Protein AF-A0A447TBA0-F1 (afdb_monomer_lite)

Secondary structure (DSSP, 8-state):
---GGG----SPPPP-TT--HHHHHHHHHHS-SSSGGG-------SS---TTSHHHHHHHHHHHHHHTTGGGT----EEEEEE--STTPPPEEEEEEETTS-EEES--

Sequence (108 aa):
MSLEGLADRRAPLRPREGLDPRQQALYRRWGYPYVFEQFRFHLTLSDRLDRESAAAALIERGARRHFARLLQQVAVAGVTLFVEREQGGPFRYLAYCGFNGEVARHGG

Radius of gyration: 18.34 Å; chains: 1; bounding box: 42×38×44 Å

Foldseek 3Di:
DDCQVVQDDPDDADDDPPDDPQLVVCCNRPVGSQPDVNPDDDDDPDPDDDCPDPVVVVVVVVCCVVCVVVVVDDDDQWDWDWDDPDVPRDTDTAWTQGPVRDIDGPDD

pLDDT: mean 87.79, std 11.51, range [48.91, 96.5]

Organism: Chromobacterium violaceum (NCBI:txid536)

Structure (mmCIF, N/CA/C/O backbone):
data_AF-A0A447TBA0-F1
#
_entry.id   AF-A0A447TBA0-F1
#
loop_
_atom_site.group_PDB
_atom_site.id
_atom_site.type_symbol
_atom_site.label_atom_id
_atom_site.label_alt_id
_atom_site.label_comp_id
_atom_site.label_asym_id
_atom_site.label_entity_id
_atom_site.label_seq_id
_atom_site.pdbx_PDB_ins_code
_atom_site.Cartn_x
_atom_site.Cartn_y
_atom_site.Cartn_z
_atom_site.occupancy
_atom_site.B_iso_or_equiv
_atom_site.auth_seq_id
_atom_site.auth_comp_id
_atom_site.auth_asym_id
_atom_site.auth_atom_id
_atom_site.pdbx_PDB_model_num
ATOM 1 N N . MET A 1 1 ? 4.284 -22.381 -7.953 1.00 49.16 1 MET A N 1
ATOM 2 C CA . MET A 1 1 ? 5.305 -21.387 -8.351 1.00 49.16 1 MET A CA 1
ATOM 3 C C . MET A 1 1 ? 6.068 -20.995 -7.087 1.00 49.16 1 MET A C 1
ATOM 5 O O . MET A 1 1 ? 5.433 -20.492 -6.170 1.00 49.16 1 MET A O 1
ATOM 9 N N . SER A 1 2 ? 7.357 -21.340 -6.962 1.00 63.44 2 SER A N 1
ATOM 10 C CA . SER A 1 2 ? 8.142 -21.024 -5.752 1.00 63.44 2 SER A CA 1
ATOM 11 C C . SER A 1 2 ? 8.611 -19.570 -5.807 1.00 63.44 2 SER A C 1
ATOM 13 O O . SER A 1 2 ? 9.209 -19.153 -6.796 1.00 63.44 2 SER A O 1
ATOM 15 N N . LEU A 1 3 ? 8.338 -18.795 -4.756 1.00 63.19 3 LEU A N 1
ATOM 16 C CA . LEU A 1 3 ? 8.823 -17.416 -4.619 1.00 63.19 3 LEU A CA 1
ATOM 17 C C . LEU A 1 3 ? 10.267 -17.357 -4.083 1.00 63.19 3 LEU A C 1
ATOM 19 O O . LEU A 1 3 ? 10.786 -16.274 -3.831 1.00 63.19 3 LEU A O 1
ATOM 23 N N . GLU A 1 4 ? 10.927 -18.503 -3.889 1.00 60.31 4 GLU A N 1
ATOM 24 C CA . GLU A 1 4 ? 12.274 -18.590 -3.310 1.00 60.31 4 GLU A CA 1
ATOM 25 C C . GLU A 1 4 ? 13.324 -17.785 -4.077 1.00 60.31 4 GLU A C 1
ATOM 27 O O . GLU A 1 4 ? 14.139 -17.122 -3.443 1.00 60.31 4 GLU A O 1
ATOM 32 N N . GLY A 1 5 ? 13.247 -17.742 -5.411 1.00 59.00 5 GLY A N 1
ATOM 33 C CA . GLY A 1 5 ? 14.190 -16.989 -6.248 1.00 59.00 5 GLY A CA 1
ATOM 34 C C . GLY A 1 5 ? 14.071 -15.460 -6.162 1.00 59.00 5 GLY A C 1
ATOM 35 O O . GLY A 1 5 ? 14.948 -14.761 -6.656 1.00 59.00 5 GLY A O 1
ATOM 36 N N . LEU A 1 6 ? 13.015 -14.922 -5.538 1.00 61.12 6 LEU A N 1
ATOM 37 C CA . LEU A 1 6 ? 12.824 -13.474 -5.340 1.00 61.12 6 LEU A CA 1
ATOM 38 C C . LEU A 1 6 ? 13.356 -12.980 -3.986 1.00 61.12 6 LEU A C 1
ATOM 40 O O . LEU A 1 6 ? 13.376 -11.776 -3.734 1.00 61.12 6 LEU A O 1
ATOM 44 N N . ALA A 1 7 ? 13.741 -13.899 -3.096 1.00 60.94 7 ALA A N 1
ATOM 45 C CA . ALA A 1 7 ? 14.087 -13.589 -1.711 1.00 60.94 7 ALA A CA 1
ATOM 46 C C . ALA A 1 7 ? 15.574 -13.258 -1.493 1.00 60.94 7 ALA A C 1
ATOM 48 O O . ALA A 1 7 ? 15.972 -12.997 -0.358 1.00 60.94 7 ALA A O 1
ATOM 49 N N . ASP A 1 8 ? 16.399 -13.252 -2.542 1.00 56.31 8 ASP A N 1
ATOM 50 C CA . ASP A 1 8 ? 17.841 -13.086 -2.379 1.00 56.31 8 ASP A CA 1
ATOM 51 C C . ASP A 1 8 ? 18.226 -11.603 -2.264 1.00 56.31 8 ASP A C 1
ATOM 53 O O . ASP A 1 8 ? 18.387 -10.873 -3.248 1.00 56.31 8 ASP A O 1
ATOM 57 N N . ARG A 1 9 ? 18.306 -11.117 -1.022 1.00 63.81 9 ARG A N 1
ATOM 58 C CA . ARG A 1 9 ? 18.754 -9.755 -0.721 1.00 63.81 9 ARG A CA 1
ATOM 59 C C . ARG A 1 9 ? 20.262 -9.723 -0.507 1.00 63.81 9 ARG A C 1
ATOM 61 O O . ARG A 1 9 ? 20.782 -10.363 0.396 1.00 63.81 9 ARG A O 1
ATOM 68 N N . ARG A 1 10 ? 20.943 -8.855 -1.263 1.00 61.25 10 ARG A N 1
ATOM 69 C CA . ARG A 1 10 ? 22.393 -8.608 -1.142 1.00 61.25 10 ARG A CA 1
ATOM 70 C C . ARG A 1 10 ? 22.803 -7.668 0.001 1.00 61.25 10 ARG A C 1
ATOM 72 O O . ARG A 1 10 ? 23.979 -7.634 0.337 1.00 61.25 10 ARG A O 1
ATOM 79 N N . ALA A 1 11 ? 21.885 -6.880 0.571 1.00 68.44 11 ALA A N 1
ATOM 80 C CA . ALA A 1 11 ? 22.215 -5.827 1.541 1.00 68.44 11 ALA A CA 1
ATOM 81 C C . ALA A 1 11 ? 21.657 -6.116 2.952 1.00 68.44 11 ALA A C 1
ATOM 83 O O . ALA A 1 11 ? 20.527 -6.605 3.061 1.00 68.44 11 ALA A O 1
ATOM 84 N N . PRO A 1 12 ? 22.401 -5.776 4.026 1.00 70.75 12 PRO A N 1
ATOM 85 C CA . PRO A 1 12 ? 21.948 -5.966 5.401 1.00 70.75 12 PRO A CA 1
ATOM 86 C C . PRO A 1 12 ? 20.759 -5.054 5.735 1.00 70.75 12 PRO A C 1
ATOM 88 O O . PRO A 1 12 ? 20.700 -3.891 5.330 1.00 70.75 12 PRO A O 1
ATOM 91 N N . LEU A 1 13 ? 19.803 -5.587 6.495 1.00 81.75 13 LEU A N 1
ATOM 92 C CA . LEU A 1 13 ? 18.616 -4.856 6.935 1.00 81.75 13 LEU A CA 1
ATOM 93 C C . LEU A 1 13 ? 18.910 -4.041 8.193 1.00 81.75 13 LEU A C 1
ATOM 95 O O . LEU A 1 13 ? 19.615 -4.498 9.092 1.00 81.75 13 LEU A O 1
ATOM 99 N N . ARG A 1 14 ? 18.323 -2.844 8.281 1.00 87.44 14 ARG A N 1
ATOM 100 C CA . ARG A 1 14 ? 18.372 -2.048 9.512 1.00 87.44 14 ARG A CA 1
ATOM 101 C C . ARG A 1 14 ? 17.497 -2.711 10.584 1.00 87.44 14 ARG A C 1
ATOM 103 O O . ARG A 1 14 ? 16.411 -3.175 10.246 1.00 87.44 14 ARG A O 1
ATOM 110 N N . PRO A 1 15 ? 17.911 -2.751 11.860 1.00 86.81 15 PRO A N 1
ATOM 111 C CA . PRO A 1 15 ? 17.051 -3.251 12.927 1.00 86.81 15 PRO A CA 1
ATOM 112 C C . PRO A 1 15 ? 15.708 -2.514 12.962 1.00 86.81 15 PRO A C 1
ATOM 114 O O . PRO A 1 15 ? 15.647 -1.302 12.748 1.00 86.81 15 PRO A O 1
ATOM 117 N N . ARG A 1 16 ? 14.630 -3.258 13.222 1.00 90.12 16 ARG A N 1
ATOM 118 C CA . ARG A 1 16 ? 13.277 -2.718 13.356 1.00 90.12 16 ARG A CA 1
ATOM 119 C C . ARG A 1 16 ? 12.640 -3.265 14.623 1.00 90.12 16 ARG A C 1
ATOM 121 O O . ARG A 1 16 ? 12.481 -4.475 14.767 1.00 90.12 16 ARG A O 1
ATOM 128 N N . GLU A 1 17 ? 12.295 -2.361 15.525 1.00 93.06 17 GLU A N 1
ATOM 129 C CA . GLU A 1 17 ? 11.692 -2.687 16.814 1.00 93.06 17 GLU A CA 1
ATOM 130 C C . GLU A 1 17 ? 10.185 -2.957 16.684 1.00 93.06 17 GLU A C 1
ATOM 132 O O . GLU A 1 17 ? 9.549 -2.573 15.698 1.00 93.06 17 GLU A O 1
ATOM 137 N N . GLY A 1 18 ? 9.616 -3.643 17.679 1.00 94.31 18 GLY A N 1
ATOM 138 C CA . GLY A 1 18 ? 8.173 -3.892 17.772 1.00 94.31 18 GLY A CA 1
ATOM 139 C C . GLY A 1 18 ? 7.613 -4.929 16.792 1.00 94.31 18 GLY A C 1
ATOM 140 O O . GLY A 1 18 ? 6.397 -5.029 16.659 1.00 94.31 18 GLY A O 1
ATOM 141 N N . LEU A 1 19 ? 8.468 -5.689 16.099 1.00 95.94 19 LEU A N 1
ATOM 142 C CA . LEU A 1 19 ? 8.033 -6.777 15.222 1.00 95.94 19 LEU A CA 1
ATOM 143 C C . LEU A 1 19 ? 7.788 -8.063 16.014 1.00 95.94 19 LEU A C 1
ATOM 145 O O . LEU A 1 19 ? 8.663 -8.513 16.761 1.00 95.94 19 LEU A O 1
ATOM 149 N N . ASP A 1 20 ? 6.646 -8.704 15.776 1.00 96.06 20 ASP A N 1
ATOM 150 C CA . ASP A 1 20 ? 6.390 -10.053 16.283 1.00 96.06 20 ASP A CA 1
ATOM 151 C C . ASP A 1 20 ? 7.324 -11.098 15.616 1.00 96.06 20 ASP A C 1
ATOM 153 O O . ASP A 1 20 ? 7.972 -10.806 14.599 1.00 96.06 20 ASP A O 1
ATOM 157 N N . PRO A 1 21 ? 7.434 -12.334 16.147 1.00 96.25 21 PRO A N 1
ATOM 158 C CA . PRO A 1 21 ? 8.340 -13.342 15.593 1.00 96.25 21 PRO A CA 1
ATOM 159 C C . PRO A 1 21 ? 8.115 -13.643 14.104 1.00 96.25 21 PRO A C 1
ATOM 161 O O . PRO A 1 21 ? 9.074 -13.896 13.365 1.00 96.25 21 PRO A O 1
ATOM 164 N N . ARG A 1 22 ? 6.862 -13.594 13.636 1.00 94.81 22 ARG A N 1
ATOM 165 C CA . ARG A 1 22 ? 6.527 -13.864 12.239 1.00 94.81 22 ARG A CA 1
ATOM 166 C C . ARG A 1 22 ? 6.939 -12.699 11.345 1.00 94.81 22 ARG A C 1
ATOM 168 O O . ARG A 1 22 ? 7.597 -12.916 10.328 1.00 94.81 22 ARG A O 1
ATOM 175 N N . GLN A 1 23 ? 6.639 -11.475 11.753 1.00 95.88 23 GLN A N 1
ATOM 176 C CA . GLN A 1 23 ? 7.057 -10.245 11.088 1.00 95.88 23 GLN A CA 1
ATOM 177 C C . GLN A 1 23 ? 8.579 -10.126 11.010 1.00 95.88 23 GLN A C 1
ATOM 179 O O . GLN A 1 23 ? 9.099 -9.693 9.987 1.00 95.88 23 GLN A O 1
ATOM 184 N N . GLN A 1 24 ? 9.315 -10.559 12.037 1.00 94.75 24 GLN A N 1
ATOM 185 C CA . GLN A 1 24 ? 10.778 -10.614 11.988 1.00 94.75 24 GLN A CA 1
ATOM 186 C C . GLN A 1 24 ? 11.285 -11.611 10.941 1.00 94.75 24 GLN A C 1
ATOM 188 O O . GLN A 1 24 ? 12.216 -11.300 10.197 1.00 94.75 24 GLN A O 1
ATOM 193 N N . ALA A 1 25 ? 10.683 -12.802 10.857 1.00 92.06 25 ALA A N 1
ATOM 194 C CA . ALA A 1 25 ? 11.040 -13.790 9.840 1.00 92.06 25 ALA A CA 1
ATOM 195 C C . ALA A 1 25 ? 10.759 -13.266 8.422 1.00 92.06 25 ALA A C 1
ATOM 197 O O . ALA A 1 25 ? 11.601 -13.405 7.531 1.00 92.06 25 ALA A O 1
ATOM 198 N N . LEU A 1 26 ? 9.612 -12.607 8.232 1.00 92.00 26 LEU A N 1
ATOM 199 C CA . LEU A 1 26 ? 9.274 -11.947 6.975 1.00 92.00 26 LEU A CA 1
ATOM 200 C C . LEU A 1 26 ? 10.227 -10.798 6.661 1.00 92.00 26 LEU A C 1
ATOM 202 O O . LEU A 1 26 ? 10.704 -10.703 5.537 1.00 92.00 26 LEU A O 1
ATOM 206 N N . TYR A 1 27 ? 10.568 -9.973 7.649 1.00 91.69 27 TYR A N 1
ATOM 207 C CA . TYR A 1 27 ? 11.507 -8.877 7.474 1.00 91.69 27 TYR A CA 1
ATOM 208 C C . TYR A 1 27 ? 12.875 -9.393 7.038 1.00 91.69 27 TYR A C 1
ATOM 210 O O . TYR A 1 27 ? 13.380 -8.937 6.021 1.00 91.69 27 TYR A O 1
ATOM 218 N N . ARG A 1 28 ? 13.432 -10.403 7.719 1.00 88.31 28 ARG A N 1
ATOM 219 C CA . ARG A 1 28 ? 14.727 -11.002 7.354 1.00 88.31 28 ARG A CA 1
ATOM 220 C C . ARG A 1 28 ? 14.754 -11.521 5.918 1.00 88.31 28 ARG A C 1
ATOM 222 O O . ARG A 1 28 ? 15.746 -11.326 5.227 1.00 88.31 28 ARG A O 1
ATOM 229 N N . ARG A 1 29 ? 13.671 -12.156 5.465 1.00 87.31 29 ARG A N 1
ATOM 230 C CA . ARG A 1 29 ? 13.605 -12.778 4.135 1.00 87.31 29 ARG A CA 1
ATOM 231 C C . ARG A 1 29 ? 13.218 -11.805 3.018 1.00 87.31 29 ARG A C 1
ATOM 233 O O . ARG A 1 29 ? 13.743 -11.887 1.918 1.00 87.31 29 ARG A O 1
ATOM 240 N N . TRP A 1 30 ? 12.304 -10.880 3.291 1.00 87.75 30 TRP A N 1
ATOM 241 C CA . TRP A 1 30 ? 11.653 -10.025 2.290 1.00 87.75 30 TRP A CA 1
ATOM 242 C C . TRP A 1 30 ? 11.932 -8.539 2.480 1.00 87.75 30 TRP A C 1
ATOM 244 O O . TRP A 1 30 ? 11.367 -7.715 1.760 1.00 87.75 30 TRP A O 1
ATOM 254 N N . GLY A 1 31 ? 12.788 -8.172 3.437 1.00 89.44 31 GLY A N 1
ATOM 255 C CA . GLY A 1 31 ? 13.132 -6.794 3.802 1.00 89.44 31 GLY A CA 1
ATOM 256 C C . GLY A 1 31 ? 11.944 -5.914 4.177 1.00 89.44 31 GLY A C 1
ATOM 257 O O . GLY A 1 31 ? 12.096 -4.698 4.280 1.00 89.44 31 GLY A O 1
ATOM 258 N N . TYR A 1 32 ? 10.768 -6.511 4.370 1.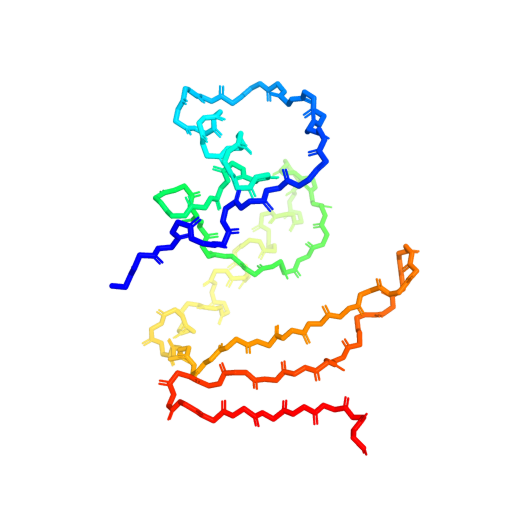00 90.50 32 TYR A N 1
ATOM 259 C CA . TYR A 1 32 ? 9.541 -5.844 4.763 1.00 90.50 32 TYR A CA 1
ATOM 260 C C . TYR A 1 32 ? 8.677 -6.814 5.587 1.00 90.50 32 TYR A C 1
ATOM 262 O O . TYR A 1 32 ? 8.490 -7.955 5.167 1.00 90.50 32 TYR A O 1
ATOM 270 N N . PRO A 1 33 ? 8.177 -6.408 6.767 1.00 94.00 33 PRO A N 1
ATOM 271 C CA . PRO A 1 33 ? 7.486 -7.323 7.677 1.00 94.00 33 PRO A CA 1
ATOM 272 C C . PRO A 1 33 ? 6.018 -7.579 7.308 1.00 94.00 33 PRO A C 1
ATOM 274 O O . PRO A 1 33 ? 5.444 -8.551 7.785 1.00 94.00 33 PRO A O 1
ATOM 277 N N . TYR A 1 34 ? 5.405 -6.726 6.479 1.00 94.00 34 TYR A N 1
ATOM 278 C CA . TYR A 1 34 ? 3.966 -6.760 6.183 1.00 94.00 34 TYR A CA 1
ATOM 279 C C . TYR A 1 34 ? 3.679 -7.320 4.785 1.00 94.00 34 TYR A C 1
ATOM 281 O O . TYR A 1 34 ? 3.054 -6.672 3.948 1.00 94.00 34 TYR A O 1
ATOM 289 N N . VAL A 1 35 ? 4.200 -8.517 4.521 1.00 91.88 35 VAL A N 1
ATOM 290 C CA . VAL A 1 35 ? 3.963 -9.290 3.291 1.00 91.88 35 VAL A CA 1
ATOM 291 C C . VAL A 1 35 ? 3.147 -10.550 3.606 1.00 91.88 35 VAL A C 1
ATOM 293 O O . VAL A 1 35 ? 3.038 -10.939 4.768 1.00 91.88 35 VAL A O 1
ATOM 296 N N . PHE A 1 36 ? 2.578 -11.193 2.582 1.00 92.31 36 PHE A N 1
ATOM 297 C CA . PHE A 1 36 ? 1.742 -12.398 2.717 1.00 92.31 36 PHE A CA 1
ATOM 298 C C . PHE A 1 36 ? 0.620 -12.217 3.743 1.00 92.31 36 PHE A C 1
ATOM 300 O O . PHE A 1 36 ? -0.202 -11.319 3.593 1.00 92.31 36 PHE A O 1
ATOM 307 N N . GLU A 1 37 ? 0.586 -13.038 4.792 1.00 94.12 37 GLU A N 1
ATOM 308 C CA . GLU A 1 37 ? -0.465 -12.999 5.803 1.00 94.12 37 GLU A CA 1
ATOM 309 C C . GLU A 1 37 ? -0.447 -11.731 6.671 1.00 94.12 37 GLU A C 1
ATOM 311 O O . GLU A 1 37 ? -1.434 -11.429 7.333 1.00 94.12 37 GLU A O 1
ATOM 316 N N . GLN A 1 38 ? 0.646 -10.965 6.651 1.00 95.50 38 GLN A N 1
ATOM 317 C CA . GLN A 1 38 ? 0.752 -9.683 7.352 1.00 95.50 38 GLN A CA 1
ATOM 318 C C . GLN A 1 38 ? 0.360 -8.489 6.462 1.00 95.50 38 GLN A C 1
ATOM 320 O O . GLN A 1 38 ? 0.308 -7.354 6.938 1.00 95.50 38 GLN A O 1
ATOM 325 N N . PHE A 1 39 ? 0.104 -8.708 5.167 1.00 92.88 39 PHE A N 1
ATOM 326 C CA . PHE A 1 39 ? -0.283 -7.642 4.248 1.00 92.88 39 PHE A CA 1
ATOM 327 C C . PHE A 1 39 ? -1.745 -7.234 4.453 1.00 92.88 39 PHE A C 1
ATOM 329 O O . PHE A 1 39 ? -2.649 -8.067 4.510 1.00 92.88 39 PHE A O 1
ATOM 336 N N . ARG A 1 40 ? -1.993 -5.922 4.498 1.00 89.94 40 ARG A N 1
ATOM 337 C CA . ARG A 1 40 ? -3.341 -5.344 4.506 1.00 89.94 40 ARG A CA 1
ATOM 338 C C . ARG A 1 40 ? -3.432 -4.312 3.397 1.00 89.94 40 ARG A C 1
ATOM 340 O O . ARG A 1 40 ? -2.735 -3.296 3.441 1.00 89.94 40 ARG A O 1
ATOM 347 N N . PHE A 1 41 ? -4.303 -4.563 2.424 1.00 85.56 41 PHE A N 1
ATOM 348 C CA . PHE A 1 41 ? -4.580 -3.587 1.380 1.00 85.56 41 PHE A CA 1
ATOM 349 C C . PHE A 1 41 ? -5.179 -2.322 2.001 1.00 85.56 41 PHE A C 1
ATOM 351 O O . PHE A 1 41 ? -6.144 -2.385 2.764 1.00 85.56 41 PHE A O 1
ATOM 358 N N . HIS A 1 42 ? -4.585 -1.179 1.684 1.00 87.81 42 HIS A N 1
ATOM 359 C CA . HIS A 1 42 ? -5.066 0.131 2.087 1.00 87.81 42 HIS A CA 1
ATOM 360 C C . HIS A 1 42 ? -4.683 1.151 1.018 1.00 87.81 42 HIS A C 1
ATOM 362 O O . HIS A 1 42 ? -3.692 0.982 0.309 1.00 87.81 42 HIS A O 1
ATOM 368 N N . LEU A 1 43 ? -5.476 2.211 0.922 1.00 88.06 43 LEU A N 1
ATOM 369 C CA . LEU A 1 43 ? -5.183 3.380 0.106 1.00 88.06 43 LEU A CA 1
ATOM 370 C C . LEU A 1 43 ? -5.116 4.578 1.045 1.00 88.06 43 LEU A C 1
ATOM 372 O O . LEU A 1 43 ? -6.033 4.800 1.837 1.00 88.06 43 LEU A O 1
ATOM 376 N N . THR A 1 44 ? -4.018 5.322 0.981 1.00 91.12 44 THR A N 1
ATOM 377 C CA . THR A 1 44 ? -3.861 6.554 1.753 1.00 91.12 44 THR A CA 1
ATOM 378 C C . THR A 1 44 ? -4.818 7.606 1.199 1.00 91.12 44 THR A C 1
ATOM 380 O O . THR A 1 44 ? -4.726 7.964 0.030 1.00 91.12 44 THR A O 1
ATOM 383 N N . LEU A 1 45 ? -5.754 8.077 2.028 1.00 91.62 45 LEU A N 1
ATOM 384 C CA . LEU A 1 45 ? -6.742 9.098 1.646 1.00 91.62 45 LEU A CA 1
ATOM 385 C C . LEU A 1 45 ? -6.330 10.514 2.065 1.00 91.62 45 LEU A C 1
ATOM 387 O O . LEU A 1 45 ? -6.832 11.491 1.519 1.00 91.62 45 LEU A O 1
ATOM 391 N N . SER A 1 46 ? -5.446 10.622 3.053 1.00 91.12 46 SER A N 1
ATOM 392 C CA . SER A 1 46 ? -4.952 11.880 3.598 1.00 91.12 46 SER A CA 1
ATOM 393 C C . SER A 1 46 ? -3.575 11.680 4.215 1.00 91.12 46 SER A C 1
ATOM 395 O O . SER A 1 46 ? -3.169 10.550 4.501 1.00 91.12 46 SER A O 1
ATOM 397 N N . ASP A 1 47 ? -2.913 12.790 4.520 1.00 90.75 47 ASP A N 1
ATOM 398 C CA . ASP A 1 47 ? -1.796 12.801 5.456 1.00 90.75 47 ASP A CA 1
ATOM 399 C C . ASP A 1 47 ? -2.241 12.459 6.885 1.00 90.75 47 ASP A C 1
ATOM 401 O O . ASP A 1 47 ? -3.408 12.151 7.163 1.00 90.75 47 ASP A O 1
ATOM 405 N N . ARG A 1 48 ? -1.277 12.479 7.810 1.00 92.19 48 ARG A N 1
ATOM 406 C CA . ARG A 1 48 ? -1.518 12.211 9.228 1.00 92.19 48 ARG A CA 1
ATOM 407 C C . ARG A 1 48 ? -2.527 13.207 9.790 1.00 92.19 48 ARG A C 1
ATOM 409 O O . ARG A 1 48 ? -2.333 14.415 9.719 1.00 92.19 48 ARG A O 1
ATOM 416 N N . LEU A 1 49 ? -3.561 12.662 10.416 1.00 93.50 49 LEU A N 1
ATOM 417 C CA . LEU A 1 49 ? -4.561 13.413 11.160 1.00 93.50 49 LEU A CA 1
ATOM 418 C C . LEU A 1 49 ? -4.353 13.190 12.657 1.00 93.50 49 LEU A C 1
ATOM 420 O O . LEU A 1 49 ? -3.979 12.090 13.080 1.00 93.50 49 LEU A O 1
ATOM 424 N N . ASP A 1 50 ? -4.635 14.218 13.451 1.00 94.31 50 ASP A N 1
ATOM 425 C CA . ASP A 1 50 ? -4.780 14.064 14.894 1.00 94.31 50 ASP A CA 1
ATOM 426 C C . ASP A 1 50 ? -6.055 13.265 15.193 1.00 94.31 50 ASP A C 1
ATOM 428 O O . ASP A 1 50 ? -7.163 13.712 14.886 1.00 94.31 50 ASP A O 1
ATOM 432 N N . ARG A 1 51 ? -5.891 12.070 15.769 1.00 88.25 51 ARG A N 1
ATOM 433 C CA . ARG A 1 51 ? -6.980 11.101 15.968 1.00 88.25 51 ARG A CA 1
ATOM 434 C C . ARG A 1 51 ? -8.060 11.596 16.919 1.00 88.25 51 ARG A C 1
ATOM 436 O O . ARG A 1 51 ? -9.195 11.151 16.791 1.00 88.25 51 ARG A O 1
ATOM 443 N N . GLU A 1 52 ? -7.717 12.478 17.850 1.00 94.19 52 GLU A N 1
ATOM 444 C CA . GLU A 1 52 ? -8.663 12.994 18.843 1.00 94.19 52 GLU A CA 1
ATOM 445 C C . GLU A 1 52 ? -9.432 14.219 18.325 1.00 94.19 52 GLU A C 1
ATOM 447 O O . GLU A 1 52 ? -10.418 14.649 18.925 1.00 94.19 52 GLU A O 1
ATOM 452 N N . SER A 1 53 ? -9.043 14.752 17.162 1.00 96.19 53 SER A N 1
ATOM 453 C CA . SER A 1 53 ? -9.692 15.917 16.572 1.00 96.19 53 SER A CA 1
ATOM 454 C C . SER A 1 53 ? -11.071 15.595 15.982 1.00 96.19 53 SER A C 1
ATOM 456 O O . SER A 1 53 ? -11.297 14.573 15.324 1.00 96.19 53 SER A O 1
ATOM 458 N N . ALA A 1 54 ? -11.998 16.548 16.111 1.00 95.06 54 ALA A N 1
ATOM 459 C CA . ALA A 1 54 ? -13.299 16.480 15.442 1.00 95.06 54 ALA A CA 1
ATOM 460 C C . ALA A 1 54 ? -13.160 16.382 13.908 1.00 95.06 54 ALA A C 1
ATOM 462 O O . ALA A 1 54 ? -13.956 15.710 13.250 1.00 95.06 54 ALA A O 1
ATOM 463 N N . ALA 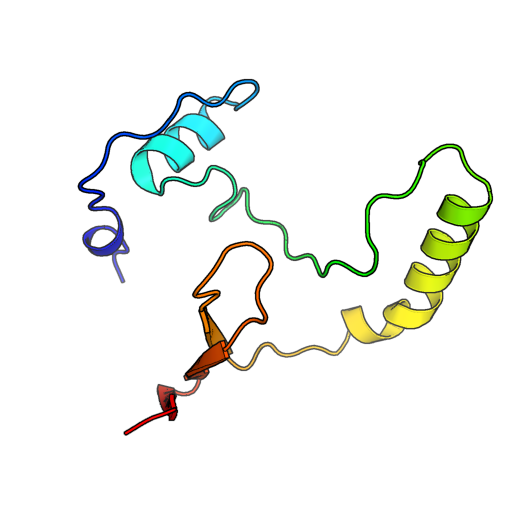A 1 55 ? -12.124 17.008 13.338 1.00 93.31 55 ALA A N 1
ATOM 464 C CA . ALA A 1 55 ? -11.823 16.943 11.912 1.00 93.31 55 ALA A CA 1
ATOM 465 C C . ALA A 1 55 ? -11.503 15.510 11.455 1.00 93.31 55 ALA A C 1
ATOM 467 O O . ALA A 1 55 ? -12.058 15.057 10.452 1.00 93.31 55 ALA A O 1
ATOM 468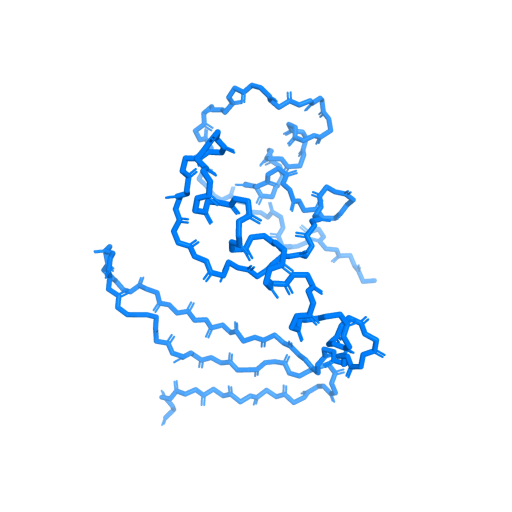 N N . ALA A 1 56 ? -10.684 14.765 12.207 1.00 95.19 56 ALA A N 1
ATOM 469 C CA . ALA A 1 56 ? -10.385 13.369 11.891 1.00 95.19 56 ALA A CA 1
ATOM 470 C C . ALA A 1 56 ? -11.642 12.492 11.928 1.00 95.19 56 ALA A C 1
ATOM 472 O O . ALA A 1 56 ? -11.871 11.710 11.004 1.00 95.19 56 ALA A O 1
ATOM 473 N N . ALA A 1 57 ? -12.504 12.681 12.932 1.00 95.12 57 ALA A N 1
ATOM 474 C CA . ALA A 1 57 ? -13.770 11.958 13.027 1.00 95.12 57 ALA A CA 1
ATOM 475 C C . ALA A 1 57 ? -14.712 12.260 11.844 1.00 95.12 57 ALA A C 1
ATOM 477 O O . ALA A 1 57 ? -15.385 11.361 11.329 1.00 95.12 57 ALA A O 1
ATOM 478 N N . LEU A 1 58 ? -14.761 13.516 11.385 1.00 95.38 58 LEU A N 1
ATOM 479 C CA . LEU A 1 58 ? -15.545 13.912 10.213 1.00 95.38 58 LEU A CA 1
ATOM 480 C C . LEU A 1 58 ? -14.992 13.302 8.922 1.00 95.38 58 LEU A C 1
ATOM 482 O O . LEU A 1 58 ? -15.773 12.749 8.141 1.00 95.38 58 LEU A O 1
ATOM 486 N N . ILE A 1 59 ? -13.672 13.352 8.719 1.00 95.12 59 ILE A N 1
ATOM 487 C CA . ILE A 1 59 ? -13.000 12.754 7.557 1.00 95.12 59 ILE A CA 1
ATOM 488 C C . ILE A 1 59 ? -13.235 11.244 7.533 1.00 95.12 59 ILE A C 1
ATOM 490 O O . ILE A 1 59 ? -13.644 10.715 6.502 1.00 95.12 59 ILE A O 1
ATOM 494 N N . GLU A 1 60 ? -13.063 10.550 8.661 1.00 93.94 60 GLU A N 1
ATOM 495 C CA . GLU A 1 60 ? -13.298 9.108 8.744 1.00 93.94 60 GLU A CA 1
ATOM 496 C C . GLU A 1 60 ? -14.746 8.759 8.373 1.00 93.94 60 GLU A C 1
ATOM 498 O O . GLU A 1 60 ? -14.990 7.899 7.522 1.00 93.94 60 GLU A O 1
ATOM 503 N N . ARG A 1 61 ? -15.730 9.449 8.967 1.00 94.81 61 ARG A N 1
ATOM 504 C CA . ARG A 1 61 ? -17.151 9.231 8.651 1.00 94.81 61 ARG A CA 1
ATOM 505 C C . ARG A 1 61 ? -17.455 9.521 7.181 1.00 94.81 61 ARG A C 1
ATOM 507 O O . ARG A 1 61 ? -18.220 8.779 6.564 1.00 94.81 61 ARG A O 1
ATOM 514 N N . GLY A 1 62 ? -16.883 10.590 6.629 1.00 94.69 62 GLY A N 1
ATOM 515 C CA . GLY A 1 62 ? -17.012 10.956 5.220 1.00 94.69 62 GLY A CA 1
ATOM 516 C C . GLY A 1 62 ? -16.452 9.877 4.297 1.00 94.69 62 GLY A C 1
ATOM 517 O O . GLY A 1 62 ? -17.173 9.391 3.428 1.00 94.69 62 GLY A O 1
ATOM 518 N N . ALA A 1 63 ? -15.217 9.438 4.545 1.00 93.50 63 ALA A N 1
ATOM 519 C CA . ALA A 1 63 ? -14.545 8.392 3.784 1.00 93.50 63 ALA A CA 1
ATOM 520 C C . ALA A 1 63 ? -15.324 7.071 3.821 1.00 93.50 63 ALA A C 1
ATOM 522 O O . ALA A 1 63 ? -15.572 6.475 2.774 1.00 93.50 63 ALA A O 1
ATOM 523 N N . ARG A 1 64 ? -15.791 6.643 5.004 1.00 92.31 64 ARG A N 1
ATOM 524 C CA . ARG A 1 64 ? -16.600 5.421 5.148 1.00 92.31 64 ARG A CA 1
ATOM 525 C C . ARG A 1 64 ? -17.863 5.463 4.298 1.00 92.31 64 ARG A C 1
ATOM 527 O O . ARG A 1 64 ? -18.163 4.480 3.634 1.00 92.31 64 ARG A O 1
ATOM 534 N N . ARG A 1 65 ? -18.590 6.586 4.297 1.00 94.38 65 ARG A N 1
ATOM 535 C CA . ARG A 1 65 ? -19.801 6.737 3.473 1.00 94.38 65 ARG A CA 1
ATOM 536 C C . ARG A 1 65 ? -19.476 6.794 1.985 1.00 94.38 65 ARG A C 1
ATOM 538 O O . ARG A 1 65 ? -20.117 6.101 1.204 1.00 94.38 65 ARG A O 1
ATOM 545 N N . HIS A 1 66 ? -18.492 7.603 1.599 1.00 92.81 66 HIS A N 1
ATOM 546 C CA . HIS A 1 66 ? -18.151 7.833 0.197 1.00 92.81 66 HIS A CA 1
ATOM 547 C C . HIS A 1 66 ? -17.638 6.557 -0.485 1.00 92.81 66 HIS A C 1
ATOM 549 O O . HIS A 1 66 ? -18.071 6.220 -1.584 1.00 92.81 66 HIS A O 1
ATOM 555 N N . PHE A 1 67 ? -16.774 5.800 0.196 1.00 90.75 67 PHE A N 1
ATOM 556 C CA . PHE A 1 67 ? -16.167 4.585 -0.348 1.00 90.75 67 PHE A CA 1
ATOM 557 C C . PHE A 1 67 ? -16.928 3.295 -0.009 1.00 90.75 67 PHE A C 1
ATOM 559 O O . PHE A 1 67 ? -16.492 2.222 -0.423 1.00 90.75 67 PHE A O 1
ATOM 566 N N . ALA A 1 68 ? -18.078 3.367 0.677 1.00 89.06 68 ALA A N 1
ATOM 567 C CA . ALA A 1 68 ? -18.869 2.191 1.065 1.00 89.06 68 ALA A CA 1
ATOM 568 C C . ALA A 1 68 ? -19.154 1.248 -0.119 1.00 89.06 68 ALA A C 1
ATOM 570 O O . ALA A 1 68 ? -19.063 0.030 0.014 1.00 89.06 68 ALA A O 1
ATOM 571 N N . ARG A 1 69 ? -19.455 1.820 -1.293 1.00 87.31 69 ARG A N 1
ATOM 572 C CA . ARG A 1 69 ? -19.787 1.065 -2.510 1.00 87.31 69 ARG A CA 1
ATOM 573 C C . ARG A 1 69 ? -18.557 0.570 -3.273 1.00 87.31 69 ARG A C 1
ATOM 575 O O . ARG A 1 69 ? -18.633 -0.447 -3.956 1.00 87.31 69 ARG A O 1
ATOM 582 N N . LEU A 1 70 ? -17.424 1.268 -3.150 1.00 83.75 70 LEU A N 1
ATOM 583 C CA . LEU A 1 70 ? -16.174 0.900 -3.824 1.00 83.75 70 LEU A CA 1
ATOM 584 C C . LEU A 1 70 ? -15.705 -0.487 -3.370 1.00 83.75 70 LEU A C 1
ATOM 586 O O . LEU A 1 70 ? -15.302 -1.304 -4.191 1.00 83.75 70 LEU A O 1
ATOM 590 N N . LEU A 1 71 ? -15.846 -0.787 -2.076 1.00 71.88 71 LEU A N 1
ATOM 591 C CA . LEU A 1 71 ? -15.418 -2.059 -1.485 1.00 71.88 71 LEU A CA 1
ATOM 592 C C . LEU A 1 71 ? -16.143 -3.293 -2.050 1.00 71.88 71 LEU A C 1
ATOM 594 O O . LEU A 1 71 ? -15.707 -4.411 -1.804 1.00 71.88 71 LEU A O 1
ATOM 598 N N . GLN A 1 72 ? -17.224 -3.106 -2.810 1.00 77.50 72 GLN A N 1
ATOM 599 C CA . GLN A 1 72 ? -18.002 -4.190 -3.407 1.00 77.50 72 GLN A CA 1
ATOM 600 C C . GLN A 1 72 ? -17.680 -4.439 -4.890 1.00 77.50 72 GLN A C 1
ATOM 602 O O . GLN A 1 72 ? -18.191 -5.402 -5.452 1.00 77.50 72 GLN A O 1
ATOM 607 N N . GLN A 1 73 ? -16.906 -3.568 -5.553 1.00 74.69 73 GLN A N 1
ATOM 608 C CA . GLN A 1 73 ? -16.869 -3.520 -7.027 1.00 74.69 73 GLN A CA 1
ATOM 609 C C . GLN A 1 73 ? -15.479 -3.358 -7.653 1.00 74.69 73 GLN A C 1
ATOM 611 O O . GLN A 1 73 ? -15.382 -3.076 -8.845 1.00 74.69 73 GLN A O 1
ATOM 616 N N . VAL A 1 74 ? -14.393 -3.526 -6.897 1.00 81.12 74 VAL A N 1
ATOM 617 C CA . VAL A 1 74 ? -13.042 -3.360 -7.455 1.00 81.12 74 VAL A CA 1
ATOM 618 C C . VAL A 1 74 ? -12.441 -4.709 -7.818 1.00 81.12 74 VAL A C 1
ATOM 620 O O . VAL A 1 74 ? -12.075 -5.495 -6.947 1.00 81.12 74 VAL A O 1
ATOM 623 N N . ALA A 1 75 ? -12.287 -4.943 -9.118 1.00 87.38 75 ALA A N 1
ATOM 624 C CA . ALA A 1 75 ? -11.384 -5.962 -9.629 1.00 87.38 75 ALA A CA 1
ATOM 625 C C . ALA A 1 75 ? -9.976 -5.365 -9.767 1.00 87.38 75 ALA A C 1
ATOM 627 O O . ALA A 1 75 ? -9.799 -4.299 -10.358 1.00 87.38 75 ALA A O 1
ATOM 628 N N . VAL A 1 76 ? -8.967 -6.056 -9.236 1.00 88.31 76 VAL A N 1
ATOM 629 C CA . VAL A 1 76 ? -7.561 -5.698 -9.459 1.00 88.31 76 VAL A CA 1
ATOM 630 C C . VAL A 1 76 ? -7.099 -6.396 -10.733 1.00 88.31 76 VAL A C 1
ATOM 632 O O . VAL A 1 76 ? -6.973 -7.616 -10.756 1.00 88.31 76 VAL A O 1
ATOM 635 N N . ALA A 1 77 ? -6.876 -5.625 -11.797 1.00 92.94 77 ALA A N 1
ATOM 636 C CA . ALA A 1 77 ? -6.506 -6.161 -13.110 1.00 92.94 77 ALA A CA 1
ATOM 637 C C . ALA A 1 77 ? -5.003 -6.449 -13.257 1.00 92.94 77 ALA A C 1
ATOM 639 O O . ALA A 1 77 ? -4.608 -7.209 -14.138 1.00 92.94 77 ALA A O 1
ATOM 640 N N . GLY A 1 78 ? -4.165 -5.863 -12.400 1.00 94.56 78 GLY A N 1
ATOM 641 C CA . GLY A 1 78 ? -2.717 -5.997 -12.473 1.00 94.56 78 GLY A CA 1
ATOM 642 C C . GLY A 1 78 ? -1.992 -5.115 -11.468 1.00 94.56 78 GLY A C 1
ATOM 643 O O . GLY A 1 78 ? -2.603 -4.504 -10.588 1.00 94.56 78 GLY A O 1
ATOM 644 N N . VAL A 1 79 ? -0.675 -5.043 -11.622 1.00 94.50 79 VAL A N 1
ATOM 645 C CA . VAL A 1 79 ? 0.218 -4.217 -10.806 1.00 94.50 79 VAL A CA 1
ATOM 646 C C . VAL A 1 79 ? 0.998 -3.250 -11.682 1.00 94.50 79 VAL A C 1
ATOM 648 O O . VAL A 1 79 ? 1.434 -3.600 -12.775 1.00 94.50 79 VAL A O 1
ATOM 651 N N . THR A 1 80 ? 1.214 -2.041 -11.175 1.00 95.56 80 THR A N 1
ATOM 652 C CA . THR A 1 80 ? 2.005 -1.016 -11.857 1.00 95.56 80 THR A CA 1
ATOM 653 C C . THR A 1 80 ? 3.255 -0.711 -11.052 1.00 95.56 80 THR A C 1
ATOM 655 O O . THR A 1 80 ? 3.189 -0.465 -9.848 1.00 95.56 80 THR A O 1
ATOM 658 N N . LEU A 1 81 ? 4.397 -0.707 -11.727 1.00 94.44 81 LEU A N 1
ATOM 659 C CA . LEU A 1 81 ? 5.668 -0.280 -11.180 1.00 94.44 81 LEU A CA 1
ATOM 660 C C . LEU A 1 81 ? 5.840 1.223 -11.397 1.00 94.44 81 LEU A C 1
ATOM 662 O O . LEU A 1 81 ? 5.806 1.712 -12.529 1.00 94.44 81 LEU A O 1
ATOM 666 N N . PHE A 1 82 ? 6.089 1.928 -10.301 1.00 94.88 82 PHE A N 1
ATOM 667 C CA . PHE A 1 82 ? 6.468 3.333 -10.292 1.00 94.88 82 PHE A CA 1
ATOM 668 C C . PHE A 1 82 ? 7.853 3.503 -9.673 1.00 94.88 82 PHE A C 1
ATOM 670 O O . PHE A 1 82 ? 8.286 2.679 -8.867 1.00 94.88 82 PHE A O 1
ATOM 677 N N . VAL A 1 83 ? 8.531 4.596 -10.023 1.00 94.19 83 VAL A N 1
ATOM 678 C CA . VAL A 1 83 ? 9.791 5.007 -9.399 1.00 94.19 83 VAL A CA 1
ATOM 679 C C . VAL A 1 83 ? 9.720 6.445 -8.917 1.00 94.19 83 VAL A C 1
ATOM 681 O O . VAL A 1 83 ? 9.312 7.344 -9.649 1.00 94.19 83 VAL A O 1
ATOM 684 N N . GLU A 1 84 ? 10.167 6.658 -7.691 1.00 95.69 84 GLU A N 1
ATOM 685 C CA . GLU A 1 84 ? 10.522 7.964 -7.154 1.00 95.69 84 GLU A CA 1
ATOM 686 C C . GLU A 1 84 ? 12.043 8.099 -7.294 1.00 95.69 84 GLU A C 1
ATOM 688 O O . GLU A 1 84 ? 12.800 7.335 -6.696 1.00 95.69 84 GLU A O 1
ATOM 693 N N . ARG A 1 85 ? 12.501 8.989 -8.180 1.00 91.69 85 ARG A N 1
ATOM 694 C CA . ARG A 1 85 ? 13.939 9.120 -8.494 1.00 91.69 85 ARG A CA 1
ATOM 695 C C . ARG A 1 85 ? 14.707 9.909 -7.436 1.00 91.69 85 ARG A C 1
ATOM 697 O O . ARG A 1 85 ? 15.902 9.697 -7.269 1.00 91.69 85 ARG A O 1
ATOM 704 N N . GLU A 1 86 ? 14.013 10.810 -6.759 1.00 95.25 86 GLU A N 1
ATOM 705 C CA . GLU A 1 86 ? 14.542 11.732 -5.761 1.00 95.25 86 GLU A CA 1
ATOM 706 C C . GLU A 1 86 ? 13.551 11.790 -4.603 1.00 95.25 86 GLU A C 1
ATOM 708 O O . GLU A 1 86 ? 12.344 11.730 -4.833 1.00 95.25 86 GLU A O 1
ATOM 713 N N . GLN A 1 87 ? 14.051 11.903 -3.372 1.00 93.19 87 GLN A N 1
ATOM 714 C CA . GLN A 1 87 ? 13.215 11.907 -2.173 1.00 93.19 87 GLN A CA 1
ATOM 715 C C . GLN A 1 87 ? 12.213 13.074 -2.189 1.00 93.19 87 GLN A C 1
ATOM 717 O O . GLN A 1 87 ? 12.606 14.232 -2.295 1.00 93.19 87 GLN A O 1
ATOM 722 N N . GLY A 1 88 ? 10.926 12.764 -2.038 1.00 93.06 88 GLY A N 1
ATOM 723 C CA . GLY A 1 88 ? 9.813 13.712 -2.112 1.00 93.06 88 GLY A CA 1
ATOM 724 C C . GLY A 1 88 ? 9.383 14.069 -3.539 1.00 93.06 88 GLY A C 1
ATOM 725 O O . GLY A 1 88 ? 8.495 14.903 -3.714 1.00 93.06 88 GLY A O 1
ATOM 726 N N . GLY A 1 89 ? 10.005 13.475 -4.560 1.00 94.75 89 GLY A N 1
ATOM 727 C CA . GLY A 1 89 ? 9.685 13.726 -5.960 1.00 94.75 89 GLY A CA 1
ATOM 728 C C . GLY A 1 89 ? 8.418 13.000 -6.430 1.00 94.75 89 GLY A C 1
ATOM 729 O O . GLY A 1 89 ? 7.934 12.070 -5.784 1.00 94.75 89 GLY A O 1
ATOM 730 N N . PRO A 1 90 ? 7.866 13.374 -7.597 1.00 94.25 90 PRO A N 1
ATOM 731 C CA . PRO A 1 90 ? 6.722 12.670 -8.159 1.00 94.25 90 PRO A CA 1
ATOM 732 C C . PRO A 1 90 ? 7.092 11.237 -8.566 1.00 94.25 90 PRO A C 1
ATOM 734 O O . PRO A 1 90 ? 8.146 10.989 -9.164 1.00 94.25 90 PRO A O 1
ATOM 737 N N . PHE A 1 91 ? 6.172 10.302 -8.331 1.00 93.88 91 PHE A N 1
ATOM 738 C CA . PHE A 1 91 ? 6.261 8.954 -8.881 1.00 93.88 91 PHE A CA 1
ATOM 739 C C . PHE A 1 91 ? 6.162 8.988 -10.410 1.00 93.88 91 PHE A C 1
ATOM 741 O O . PHE A 1 91 ? 5.232 9.558 -10.980 1.00 93.88 91 PHE A O 1
ATOM 748 N N . ARG A 1 92 ? 7.105 8.332 -11.088 1.00 94.12 92 ARG A N 1
ATOM 749 C CA . ARG A 1 92 ? 7.088 8.132 -12.542 1.00 94.12 92 ARG A CA 1
ATOM 750 C C . ARG A 1 92 ? 6.674 6.708 -12.869 1.00 94.12 92 ARG A C 1
ATOM 752 O O . ARG A 1 92 ? 7.207 5.763 -12.293 1.00 94.12 92 ARG A O 1
ATOM 759 N N . TYR A 1 93 ? 5.735 6.563 -13.798 1.00 93.94 93 TYR A N 1
ATOM 760 C CA . TYR A 1 93 ? 5.304 5.266 -14.313 1.00 93.94 93 TYR A CA 1
ATOM 761 C C . TYR A 1 93 ? 6.459 4.575 -15.048 1.00 93.94 93 TYR A C 1
ATOM 763 O O . TYR A 1 93 ? 7.136 5.202 -15.864 1.00 93.94 93 TYR A O 1
ATOM 771 N N . LEU A 1 94 ? 6.670 3.287 -14.773 1.00 94.62 94 LEU A N 1
ATOM 772 C CA . LEU A 1 94 ? 7.668 2.464 -15.458 1.00 94.62 94 LEU A CA 1
ATOM 773 C C . LEU A 1 94 ? 7.031 1.345 -16.272 1.00 94.62 94 LEU A C 1
ATOM 775 O O . LEU A 1 94 ? 7.363 1.165 -17.443 1.00 94.62 94 LEU A O 1
ATOM 779 N N . ALA A 1 95 ? 6.143 0.569 -15.656 1.00 95.81 95 ALA A N 1
ATOM 780 C CA . ALA A 1 95 ? 5.527 -0.568 -16.319 1.00 95.81 95 ALA A CA 1
ATOM 781 C C . ALA A 1 95 ? 4.209 -0.965 -15.664 1.00 95.81 95 ALA A C 1
ATOM 783 O O . ALA A 1 95 ? 4.052 -0.822 -14.457 1.00 95.81 95 ALA A O 1
ATOM 784 N N . TYR A 1 96 ? 3.313 -1.544 -16.447 1.00 96.06 96 TYR A N 1
ATOM 785 C CA . TYR A 1 96 ? 2.121 -2.246 -16.005 1.00 96.06 96 TYR A CA 1
ATOM 786 C C . TYR A 1 96 ? 2.287 -3.730 -16.317 1.00 96.06 96 TYR A C 1
ATOM 788 O O . TYR A 1 96 ? 2.737 -4.090 -17.404 1.00 96.06 96 TYR A O 1
ATOM 796 N N . CYS A 1 97 ? 1.921 -4.570 -15.357 1.00 9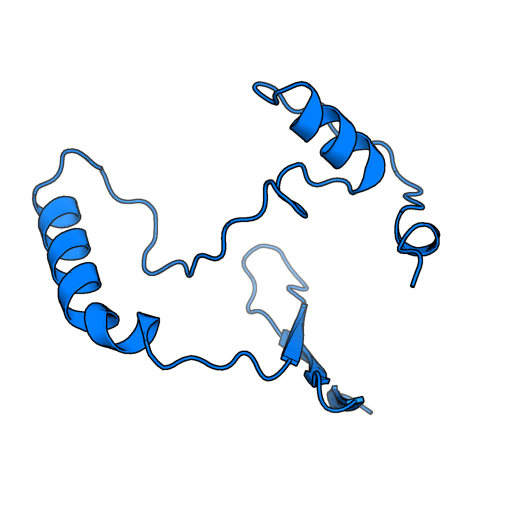6.50 97 CYS A N 1
ATOM 797 C CA . CYS A 1 97 ? 1.887 -6.019 -15.467 1.00 96.50 97 CYS A CA 1
ATOM 798 C C . CYS A 1 97 ? 0.468 -6.484 -15.128 1.00 96.50 97 CYS A C 1
ATOM 800 O O . CYS A 1 97 ? 0.093 -6.565 -13.954 1.00 96.50 97 CYS A O 1
ATOM 802 N N . GLY A 1 98 ? -0.323 -6.766 -16.157 1.00 96.50 98 GLY A N 1
ATOM 803 C CA . GLY A 1 98 ? -1.668 -7.305 -16.032 1.00 96.50 98 GLY A CA 1
ATOM 804 C C . GLY A 1 98 ? -1.665 -8.761 -15.571 1.00 96.50 98 GLY A C 1
ATOM 805 O O . GLY A 1 98 ? -0.807 -9.561 -15.946 1.00 96.50 98 GLY A O 1
ATOM 80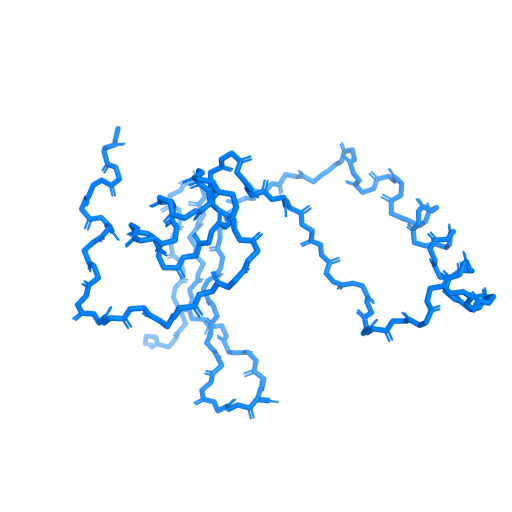6 N N . PHE A 1 99 ? -2.669 -9.143 -14.784 1.00 94.62 99 PHE A N 1
ATOM 807 C CA . PHE A 1 99 ? -2.910 -10.542 -14.406 1.00 94.62 99 PHE A CA 1
ATOM 808 C C . PHE A 1 99 ? -3.472 -11.385 -15.561 1.00 94.62 99 PHE A C 1
ATOM 810 O O . PHE A 1 99 ? -3.560 -12.604 -15.451 1.00 94.62 99 PHE A O 1
ATOM 817 N N . ASN A 1 100 ? -3.794 -10.743 -16.685 1.00 94.81 100 ASN A N 1
ATOM 818 C CA . ASN A 1 100 ? -4.063 -11.360 -17.984 1.00 94.81 100 ASN A CA 1
ATOM 819 C C . ASN A 1 100 ? -2.777 -11.698 -18.777 1.00 94.81 100 ASN A C 1
ATOM 821 O O . ASN A 1 100 ? -2.877 -12.208 -19.889 1.00 94.81 100 ASN A O 1
ATOM 825 N N . GLY A 1 101 ? -1.586 -11.401 -18.239 1.00 93.25 101 GLY A N 1
ATOM 826 C CA . GLY A 1 101 ? -0.298 -11.609 -18.910 1.00 93.25 101 GLY A CA 1
ATOM 827 C C . GLY A 1 101 ? 0.171 -10.436 -19.776 1.00 93.25 101 GLY A C 1
ATOM 828 O O . GLY A 1 101 ? 1.262 -10.498 -20.339 1.00 93.25 101 GLY A O 1
ATOM 829 N N . GLU A 1 102 ? -0.610 -9.360 -19.870 1.00 94.81 102 GLU A N 1
ATOM 830 C CA . GLU A 1 102 ? -0.201 -8.138 -20.559 1.00 94.81 102 GLU A CA 1
ATOM 831 C C . GLU A 1 102 ? 0.943 -7.446 -19.810 1.00 94.81 102 GLU A C 1
ATOM 833 O O . GLU A 1 102 ? 0.905 -7.295 -18.587 1.00 94.81 102 GLU A O 1
ATOM 838 N N . VAL A 1 103 ? 1.954 -6.978 -20.543 1.00 94.44 103 VAL A N 1
ATOM 839 C CA . VAL A 1 103 ? 3.027 -6.152 -19.982 1.00 94.44 103 VAL A CA 1
ATOM 840 C C . VAL A 1 103 ? 3.234 -4.929 -20.865 1.00 94.44 103 VAL A C 1
ATOM 842 O O . VAL A 1 103 ? 3.627 -5.058 -22.022 1.00 94.44 103 VAL A O 1
ATOM 845 N N . ALA A 1 104 ? 3.029 -3.740 -20.302 1.00 93.38 104 ALA A N 1
ATOM 846 C CA . ALA A 1 104 ? 3.233 -2.467 -20.986 1.00 93.38 104 ALA A CA 1
ATOM 847 C C . ALA A 1 104 ? 4.325 -1.662 -20.275 1.00 93.38 104 ALA A C 1
ATOM 849 O O . ALA A 1 104 ? 4.182 -1.324 -19.103 1.00 93.38 104 ALA A O 1
ATOM 850 N N . ARG A 1 105 ? 5.419 -1.333 -20.967 1.00 92.12 105 ARG A N 1
ATOM 851 C CA . ARG A 1 105 ? 6.542 -0.550 -20.418 1.00 92.12 105 ARG A CA 1
ATOM 852 C C . ARG A 1 105 ? 6.546 0.861 -20.996 1.00 92.12 105 ARG A C 1
ATOM 854 O O . ARG A 1 105 ? 6.199 1.048 -22.156 1.00 92.12 105 ARG A O 1
ATOM 861 N N . HIS A 1 106 ? 6.951 1.843 -20.201 1.00 7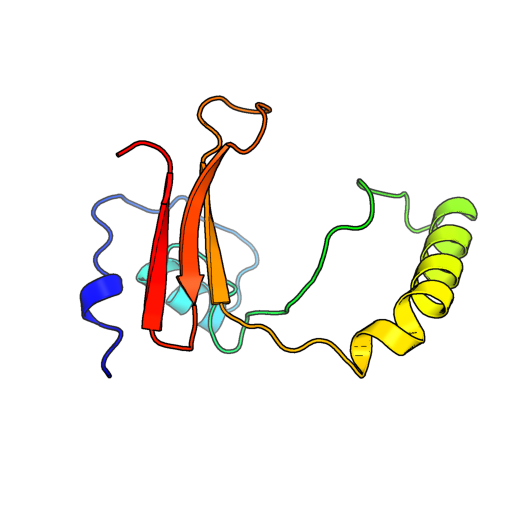9.31 106 HIS A N 1
ATOM 862 C CA . HIS A 1 106 ? 7.104 3.228 -20.640 1.00 79.31 106 HIS A CA 1
ATOM 863 C C . HIS A 1 106 ? 8.580 3.578 -20.825 1.00 79.31 106 HIS A C 1
ATOM 865 O O . HIS A 1 106 ? 9.389 3.318 -19.936 1.00 79.31 106 HIS A O 1
ATOM 871 N N . GLY A 1 107 ? 8.907 4.184 -21.971 1.00 64.19 107 GLY A N 1
ATOM 872 C CA . GLY A 1 107 ? 10.274 4.569 -22.334 1.00 64.19 107 GLY A CA 1
ATOM 873 C C . GLY A 1 107 ? 11.078 3.479 -23.048 1.00 64.19 107 GLY A C 1
ATOM 874 O O . GLY A 1 107 ? 12.242 3.282 -22.708 1.00 64.19 107 GLY A O 1
ATOM 875 N N . GLY A 1 108 ? 10.450 2.766 -23.991 1.00 48.91 108 GLY A N 1
ATOM 876 C CA . GLY A 1 108 ? 11.160 2.014 -25.033 1.00 48.91 108 GLY A CA 1
ATOM 877 C C . GLY A 1 108 ? 11.517 2.919 -26.201 1.00 48.91 108 GLY A C 1
ATOM 878 O O . GLY A 1 108 ? 10.653 3.759 -26.542 1.00 48.91 108 GLY A O 1
#

InterPro domains:
  IPR009389 Protein of unknown function DUF1045 [PF06299] (14-92)